Protein AF-A0A9X9IJ38-F1 (afdb_monomer)

Structure (mmCIF, N/CA/C/O backbone):
data_AF-A0A9X9IJ38-F1
#
_entry.id   AF-A0A9X9IJ38-F1
#
loop_
_atom_site.group_PDB
_atom_site.id
_atom_site.type_symbol
_atom_site.label_atom_id
_atom_site.label_alt_id
_atom_site.label_comp_id
_atom_site.label_asym_id
_atom_site.label_entity_id
_atom_site.label_seq_id
_atom_site.pdbx_PDB_ins_code
_atom_site.Cartn_x
_atom_site.Cartn_y
_atom_site.Cartn_z
_atom_site.occupancy
_atom_site.B_iso_or_equiv
_atom_site.auth_seq_id
_atom_site.auth_comp_id
_atom_site.auth_asym_id
_atom_site.auth_atom_id
_atom_site.pdbx_PDB_model_num
ATOM 1 N N . MET A 1 1 ? 18.593 -27.542 -58.862 1.00 43.62 1 MET A N 1
ATOM 2 C CA . MET A 1 1 ? 19.108 -26.264 -58.317 1.00 43.62 1 MET A CA 1
ATOM 3 C C . MET A 1 1 ? 18.393 -25.939 -57.006 1.00 43.62 1 MET A C 1
ATOM 5 O O . MET A 1 1 ? 17.192 -26.150 -56.920 1.00 43.62 1 MET A O 1
ATOM 9 N N . LYS A 1 2 ? 19.149 -25.471 -55.996 1.00 46.31 2 LYS A N 1
ATOM 10 C CA . LYS A 1 2 ? 18.696 -24.801 -54.749 1.00 46.31 2 LYS A CA 1
ATOM 11 C C . LYS A 1 2 ? 17.760 -23.615 -55.114 1.00 46.31 2 LYS A C 1
ATOM 13 O O . LYS A 1 2 ? 17.929 -23.075 -56.199 1.00 46.31 2 LYS A O 1
ATOM 18 N N . ARG A 1 3 ? 16.807 -23.131 -54.300 1.00 47.41 3 ARG A N 1
ATOM 19 C CA . ARG A 1 3 ? 16.988 -22.444 -53.001 1.00 47.41 3 ARG A CA 1
ATOM 20 C C . ARG A 1 3 ? 15.684 -22.396 -52.179 1.00 47.41 3 ARG A C 1
ATOM 22 O O . ARG A 1 3 ? 14.605 -22.177 -52.713 1.00 47.41 3 ARG A O 1
ATOM 29 N N . LYS A 1 4 ? 15.861 -22.522 -50.859 1.00 49.88 4 LYS A N 1
ATOM 30 C CA . LYS A 1 4 ? 14.948 -22.094 -49.790 1.00 49.88 4 LYS A CA 1
ATOM 31 C C . LYS A 1 4 ? 14.824 -20.562 -49.754 1.00 49.88 4 LYS A C 1
ATOM 33 O O . LYS A 1 4 ? 15.845 -19.886 -49.851 1.00 49.88 4 LYS A O 1
ATOM 38 N N . SER A 1 5 ? 13.633 -20.059 -49.446 1.00 47.34 5 SER A N 1
ATOM 39 C CA . SER A 1 5 ? 13.375 -18.843 -48.651 1.00 47.34 5 SER A CA 1
ATOM 40 C C . SER A 1 5 ? 11.877 -18.837 -48.341 1.00 47.34 5 SER A C 1
ATOM 42 O O . SER A 1 5 ? 11.085 -19.086 -49.234 1.00 47.34 5 SER A O 1
ATOM 44 N N . GLY A 1 6 ? 11.374 -18.601 -47.144 1.00 46.59 6 GLY A N 1
ATOM 45 C CA . GLY A 1 6 ? 11.958 -18.008 -45.958 1.00 46.59 6 GLY A CA 1
ATOM 46 C C . GLY A 1 6 ? 10.759 -17.539 -45.143 1.00 46.59 6 GLY A C 1
ATOM 47 O O . GLY A 1 6 ? 10.077 -16.595 -45.512 1.00 46.59 6 GLY A O 1
ATOM 48 N N . HIS A 1 7 ? 10.463 -18.300 -44.102 1.00 44.72 7 HIS A N 1
ATOM 49 C CA . HIS A 1 7 ? 9.429 -18.086 -43.103 1.00 44.72 7 HIS A CA 1
ATOM 50 C C . HIS A 1 7 ? 9.624 -16.745 -42.375 1.00 44.72 7 HIS A C 1
ATOM 52 O O . HIS A 1 7 ? 10.761 -16.432 -42.023 1.00 44.72 7 HIS A O 1
ATOM 58 N N . SER A 1 8 ? 8.541 -16.016 -42.071 1.00 43.97 8 SER A N 1
ATOM 59 C CA . SER A 1 8 ? 8.234 -15.491 -40.720 1.00 43.97 8 SER A CA 1
ATOM 60 C C . SER A 1 8 ? 7.062 -14.505 -40.757 1.00 43.97 8 SER A C 1
ATOM 62 O O . SER A 1 8 ? 7.259 -13.295 -40.719 1.00 43.97 8 SER A O 1
ATOM 64 N N . ASN A 1 9 ? 5.8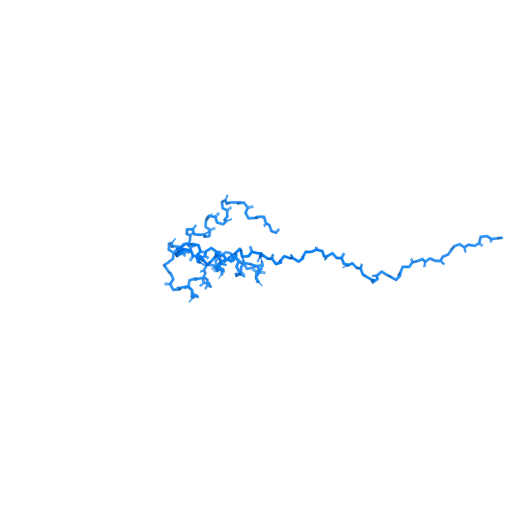32 -15.024 -40.743 1.00 45.09 9 ASN A N 1
ATOM 65 C CA . ASN A 1 9 ? 4.699 -14.252 -40.238 1.00 45.09 9 ASN A CA 1
ATOM 66 C C . ASN A 1 9 ? 4.670 -14.477 -38.721 1.00 45.09 9 ASN A C 1
ATOM 68 O O . ASN A 1 9 ? 4.074 -15.431 -38.224 1.00 45.09 9 ASN A O 1
ATOM 72 N N . ARG A 1 10 ? 5.449 -13.682 -37.981 1.00 48.25 10 ARG A N 1
ATOM 73 C CA . ARG A 1 10 ? 5.596 -13.813 -36.525 1.00 48.25 10 ARG A CA 1
ATOM 74 C C . ARG A 1 10 ? 4.468 -13.049 -35.823 1.00 48.25 10 ARG A C 1
ATO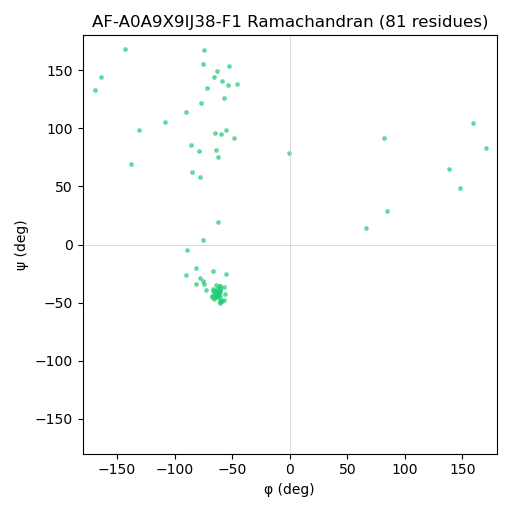M 76 O O . ARG A 1 10 ? 4.720 -12.121 -35.066 1.00 48.25 10 ARG A O 1
ATOM 83 N N . SER A 1 11 ? 3.234 -13.480 -36.066 1.00 51.03 11 SER A N 1
ATOM 84 C CA . SER A 1 11 ? 2.051 -13.070 -35.309 1.00 51.03 11 SER A CA 1
ATOM 85 C C . SER A 1 11 ? 1.605 -14.248 -34.459 1.00 51.03 11 SER A C 1
ATOM 87 O O . SER A 1 11 ? 1.097 -15.223 -34.996 1.00 51.03 11 SER A O 1
ATOM 89 N N . ALA A 1 12 ? 1.875 -14.144 -33.155 1.00 53.66 12 ALA A N 1
ATOM 90 C CA . ALA A 1 12 ? 1.334 -14.920 -32.029 1.00 53.66 12 ALA A CA 1
ATOM 91 C C . ALA A 1 12 ? 2.445 -15.259 -31.026 1.00 53.66 12 ALA A C 1
ATOM 93 O O . ALA A 1 12 ? 2.757 -16.421 -30.769 1.00 53.66 12 ALA A O 1
ATOM 94 N N . ARG A 1 13 ? 3.024 -14.240 -30.378 1.00 46.16 13 ARG A N 1
ATOM 95 C CA . ARG A 1 13 ? 3.550 -14.461 -29.027 1.00 46.16 13 ARG A CA 1
ATOM 96 C C . ARG A 1 13 ? 2.367 -14.427 -28.066 1.00 46.16 13 ARG A C 1
ATOM 98 O O . ARG A 1 13 ? 2.106 -13.432 -27.410 1.00 46.16 13 ARG A O 1
ATOM 105 N N . ARG A 1 14 ? 1.665 -15.560 -28.001 1.00 52.47 14 ARG A N 1
ATOM 106 C CA . ARG A 1 14 ? 0.971 -15.983 -26.786 1.00 52.47 14 A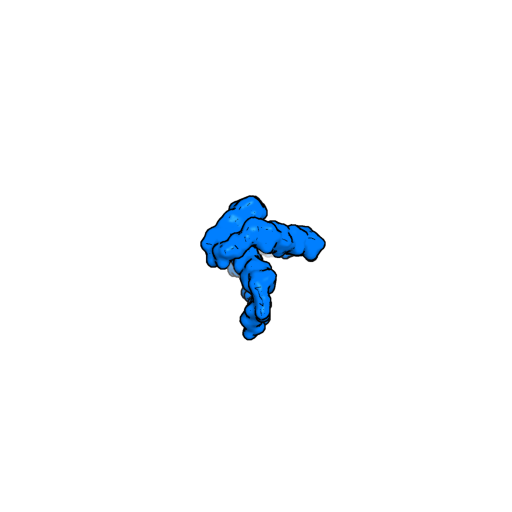RG A CA 1
ATOM 107 C C . ARG A 1 14 ? 2.064 -16.253 -25.748 1.00 52.47 14 ARG A C 1
ATOM 109 O O . ARG A 1 14 ? 2.724 -17.286 -25.785 1.00 52.47 14 ARG A O 1
ATOM 116 N N . ARG A 1 15 ? 2.330 -15.263 -24.906 1.00 51.00 15 ARG A N 1
ATOM 117 C CA . ARG A 1 15 ? 2.996 -15.397 -23.607 1.00 51.00 15 ARG A CA 1
ATOM 118 C C . ARG A 1 15 ? 2.069 -14.615 -22.680 1.00 51.00 15 ARG A C 1
ATOM 120 O O . ARG A 1 15 ? 1.969 -13.411 -22.831 1.00 51.00 15 ARG A O 1
ATOM 127 N N . GLY A 1 16 ? 1.176 -15.269 -21.950 1.00 50.16 16 GLY A N 1
ATOM 128 C CA . GLY A 1 16 ? 1.547 -16.262 -20.950 1.00 50.16 16 GLY A CA 1
ATOM 129 C C . GLY A 1 16 ? 1.903 -15.462 -19.708 1.00 50.16 16 GLY A C 1
ATOM 130 O O . GLY A 1 16 ? 3.020 -14.971 -19.607 1.00 50.16 16 GLY A O 1
ATOM 131 N N . GLY A 1 17 ? 0.902 -15.258 -18.863 1.00 44.31 17 GLY A N 1
ATOM 132 C CA . GLY A 1 17 ? 0.955 -14.348 -17.729 1.00 44.31 17 GLY A CA 1
ATOM 133 C C . GLY A 1 17 ? -0.419 -13.755 -17.488 1.00 44.31 17 GLY A C 1
ATOM 134 O O . GLY A 1 17 ? -0.557 -12.545 -17.380 1.00 44.31 17 GLY A O 1
ATOM 135 N N . ASP A 1 18 ? -1.432 -14.619 -17.459 1.00 45.78 18 ASP A N 1
ATOM 136 C CA . ASP A 1 18 ? -2.676 -14.342 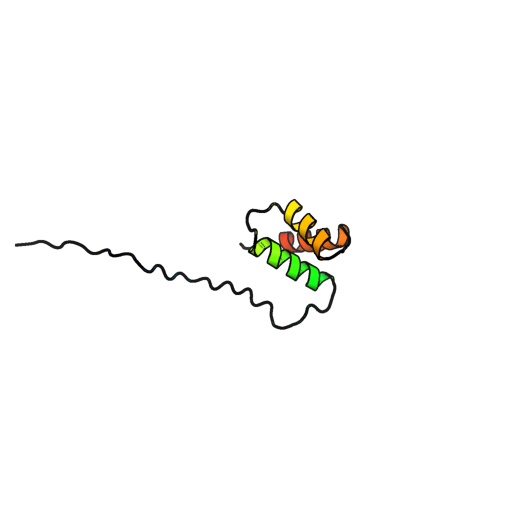-16.758 1.00 45.78 18 ASP A CA 1
ATOM 137 C C . ASP A 1 18 ? -2.289 -14.202 -15.278 1.00 45.78 18 ASP A C 1
ATOM 139 O O . ASP A 1 18 ? -2.410 -15.130 -14.483 1.00 45.78 18 ASP A O 1
ATOM 143 N N . ARG A 1 19 ? -1.680 -13.067 -14.914 1.00 46.53 19 ARG A N 1
ATOM 144 C CA . ARG A 1 19 ? -1.519 -12.655 -13.524 1.00 46.53 19 ARG A CA 1
ATOM 145 C C . ARG A 1 19 ? -2.869 -12.106 -13.082 1.00 46.53 19 ARG A C 1
ATOM 147 O O . ARG A 1 19 ? -2.999 -10.966 -12.659 1.00 46.53 19 ARG A O 1
ATOM 154 N N . HIS A 1 20 ? -3.893 -12.947 -13.186 1.00 44.34 20 HIS A N 1
ATOM 155 C CA . HIS A 1 20 ? -4.938 -12.931 -12.193 1.00 44.34 20 HIS A CA 1
ATOM 156 C C . HIS A 1 20 ? -4.211 -13.245 -10.889 1.00 44.34 20 HIS A C 1
ATOM 158 O O . HIS A 1 20 ? -3.935 -14.405 -10.579 1.00 44.34 20 HIS A O 1
ATOM 164 N N . VAL A 1 21 ? -3.833 -12.195 -10.158 1.00 53.00 21 VAL A N 1
ATOM 165 C CA . VAL A 1 21 ? -3.600 -12.304 -8.727 1.00 53.00 21 VAL A CA 1
ATOM 166 C C . VAL A 1 21 ? -4.901 -12.881 -8.203 1.00 53.00 21 VAL A C 1
ATOM 168 O O . VAL A 1 21 ? -5.925 -12.204 -8.110 1.00 53.00 21 VAL A O 1
ATOM 171 N N . LEU A 1 22 ? -4.896 -14.197 -7.997 1.00 49.06 22 LEU A N 1
ATOM 172 C CA . LEU A 1 22 ? -5.905 -14.894 -7.235 1.00 49.06 22 LEU A CA 1
ATOM 173 C C . LEU A 1 22 ? -5.755 -14.341 -5.822 1.00 49.06 22 LEU A C 1
ATOM 175 O O . LEU A 1 22 ? -5.107 -14.937 -4.967 1.00 49.06 22 LEU A O 1
ATOM 179 N N . LEU A 1 23 ? -6.355 -13.172 -5.602 1.00 55.09 23 LEU A N 1
ATOM 180 C CA . LEU A 1 23 ? -6.979 -12.817 -4.348 1.00 55.09 23 LEU A CA 1
ATOM 181 C C . LEU A 1 23 ? -7.851 -14.016 -4.013 1.00 55.09 23 LEU A C 1
ATOM 183 O O . LEU A 1 23 ? -8.964 -14.163 -4.523 1.00 55.09 23 LEU A O 1
ATOM 187 N N . GLY A 1 24 ? -7.264 -14.950 -3.260 1.00 52.62 24 GLY A N 1
ATOM 188 C CA . GLY A 1 24 ? -7.965 -16.103 -2.739 1.00 52.62 24 GLY A CA 1
ATOM 189 C C . GLY A 1 24 ? -9.274 -15.589 -2.170 1.00 52.62 24 GLY A C 1
ATOM 190 O O . GLY A 1 24 ? -9.301 -14.520 -1.566 1.00 52.62 24 GLY A O 1
ATOM 191 N N . SER A 1 25 ? -10.364 -16.309 -2.418 1.00 57.91 25 SER A N 1
ATOM 192 C CA . SER A 1 25 ? -11.756 -15.899 -2.176 1.00 57.91 25 SER A CA 1
ATOM 193 C C . SER A 1 25 ? -12.107 -15.634 -0.701 1.00 57.91 25 SER A C 1
ATOM 195 O O . SER A 1 25 ? -13.270 -15.670 -0.305 1.00 57.91 25 SER A O 1
ATOM 197 N N . ARG A 1 26 ? -11.098 -15.415 0.137 1.00 62.38 26 ARG A N 1
ATOM 198 C CA . ARG A 1 26 ? -11.180 -15.054 1.529 1.00 62.38 26 ARG A CA 1
ATOM 199 C C . ARG A 1 26 ? -11.197 -13.536 1.626 1.00 62.38 26 ARG A C 1
ATOM 201 O O . ARG A 1 26 ? -10.218 -12.864 1.316 1.00 62.38 26 ARG A O 1
ATOM 208 N N . SER A 1 27 ? -12.325 -13.009 2.082 1.00 69.81 27 SER A N 1
ATOM 209 C CA . SER A 1 27 ? -12.387 -11.622 2.517 1.00 69.81 27 SER A CA 1
ATOM 210 C C . SER A 1 27 ? -11.299 -11.378 3.567 1.00 69.81 27 SER A C 1
ATOM 212 O O . SER A 1 27 ? -11.133 -12.220 4.457 1.00 69.81 27 SER A O 1
ATOM 214 N N . PRO A 1 28 ? -10.580 -10.250 3.488 1.00 75.69 28 PRO A N 1
ATOM 215 C CA . PRO A 1 28 ? -9.580 -9.901 4.484 1.00 75.69 28 PRO A CA 1
ATOM 216 C C . PRO A 1 28 ? -10.230 -9.848 5.872 1.00 75.69 28 PRO A C 1
ATOM 218 O O . PRO A 1 28 ? -11.253 -9.188 6.075 1.00 75.69 28 PRO A O 1
ATOM 221 N N . ALA A 1 29 ? -9.656 -10.591 6.812 1.00 79.38 29 ALA A N 1
ATOM 222 C CA . ALA A 1 29 ? -10.201 -10.819 8.144 1.00 79.38 29 ALA A CA 1
ATOM 223 C C . ALA A 1 29 ? -9.898 -9.664 9.109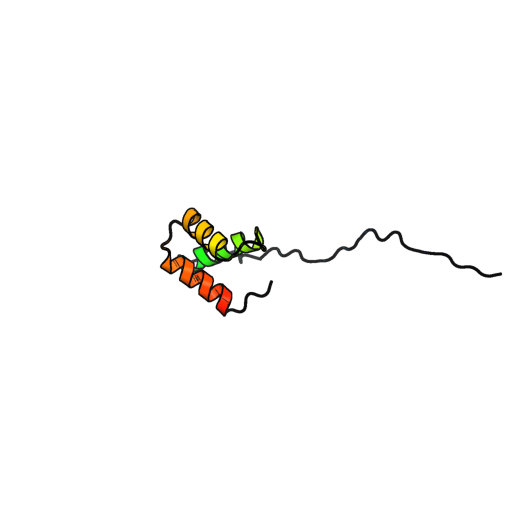 1.00 79.38 29 ALA A C 1
ATOM 225 O O . ALA A 1 29 ? -10.571 -9.511 10.128 1.00 79.38 29 ALA A O 1
ATOM 226 N N . ASN A 1 30 ? -8.890 -8.847 8.799 1.00 88.00 30 ASN A N 1
ATOM 227 C CA . ASN A 1 30 ? -8.468 -7.712 9.612 1.00 88.00 30 ASN A CA 1
ATOM 228 C C . ASN A 1 30 ? -8.026 -6.523 8.739 1.00 88.00 30 ASN A C 1
ATOM 230 O O . ASN A 1 30 ? -7.870 -6.629 7.524 1.00 88.00 30 ASN A O 1
ATOM 234 N N . GLU A 1 31 ? -7.853 -5.362 9.370 1.00 89.44 31 GLU A N 1
ATOM 235 C CA . GLU A 1 31 ? -7.470 -4.113 8.698 1.00 89.44 31 GLU A CA 1
ATOM 236 C C . GLU A 1 31 ? -6.117 -4.205 7.978 1.00 89.44 31 GLU A C 1
ATOM 238 O O . GLU A 1 31 ? -5.968 -3.638 6.899 1.00 89.44 31 GLU A O 1
ATOM 243 N N . HIS A 1 32 ? -5.158 -4.947 8.532 1.00 90.81 32 HIS A N 1
ATOM 244 C CA . HIS A 1 32 ? -3.839 -5.114 7.929 1.00 90.81 32 HIS A 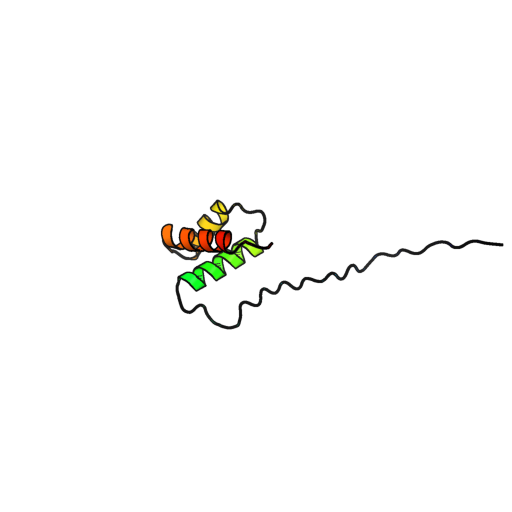CA 1
ATOM 245 C C . HIS A 1 32 ? -3.930 -5.882 6.603 1.00 90.81 32 HIS A C 1
ATOM 247 O O . HIS A 1 32 ? -3.429 -5.410 5.588 1.00 90.81 32 HIS A O 1
ATOM 253 N N . GLU A 1 33 ? -4.669 -6.994 6.568 1.00 90.31 33 GLU A N 1
ATOM 254 C CA . GLU A 1 33 ? -4.937 -7.745 5.334 1.00 90.31 33 GLU A CA 1
ATOM 255 C C . GLU A 1 33 ? -5.689 -6.890 4.302 1.00 90.31 33 GLU A C 1
ATOM 257 O O . GLU A 1 33 ? -5.389 -6.946 3.111 1.00 90.31 33 GLU A O 1
ATOM 262 N N . ARG A 1 34 ? -6.638 -6.046 4.740 1.00 91.25 34 ARG A N 1
ATOM 263 C CA . ARG A 1 34 ? -7.340 -5.107 3.841 1.00 91.25 34 ARG A CA 1
ATOM 264 C C . ARG A 1 34 ? -6.372 -4.129 3.187 1.00 91.25 34 ARG A C 1
ATOM 266 O O . ARG A 1 34 ? -6.474 -3.881 1.988 1.00 91.25 34 ARG A O 1
ATOM 273 N N . LEU A 1 35 ? -5.453 -3.575 3.974 1.00 94.25 35 LEU A N 1
ATOM 274 C CA . LEU A 1 35 ? -4.429 -2.657 3.489 1.00 94.25 35 LEU A CA 1
ATOM 275 C C . LEU A 1 35 ? -3.432 -3.355 2.564 1.00 94.25 35 LEU A C 1
ATOM 277 O O . LEU A 1 35 ? -3.075 -2.781 1.542 1.00 94.25 35 LEU A O 1
ATOM 281 N N . GLN A 1 36 ? -3.032 -4.589 2.871 1.00 92.56 36 GLN A N 1
ATOM 282 C CA . GLN A 1 36 ? -2.120 -5.369 2.035 1.00 92.56 36 GLN A CA 1
ATOM 283 C C . GLN A 1 36 ? -2.726 -5.652 0.659 1.00 92.56 36 GLN A C 1
ATOM 285 O O . GLN A 1 36 ? -2.071 -5.436 -0.358 1.00 92.56 36 GLN A O 1
ATOM 290 N N . VAL A 1 37 ? -4.004 -6.042 0.618 1.00 91.75 37 VAL A N 1
ATOM 291 C CA . VAL A 1 37 ? -4.751 -6.213 -0.635 1.00 91.75 37 VAL A CA 1
ATOM 292 C C . VAL A 1 37 ? -4.824 -4.905 -1.420 1.00 91.75 37 VAL A C 1
ATOM 294 O O . VAL A 1 37 ? -4.533 -4.890 -2.612 1.00 91.75 37 VAL A O 1
ATOM 297 N N . LEU A 1 38 ? -5.193 -3.803 -0.764 1.00 93.69 38 LEU A N 1
ATOM 298 C CA . LEU A 1 38 ? -5.292 -2.496 -1.412 1.00 93.69 38 LEU A CA 1
ATOM 299 C C . LEU A 1 38 ? -3.948 -2.048 -2.003 1.00 93.69 38 LEU A C 1
ATOM 301 O O . LEU A 1 38 ? -3.899 -1.623 -3.153 1.00 93.69 38 LEU A O 1
ATOM 305 N N . ILE A 1 39 ? -2.868 -2.154 -1.228 1.00 93.06 39 ILE A N 1
ATOM 306 C CA . ILE A 1 39 ? -1.515 -1.783 -1.659 1.00 93.06 39 ILE A CA 1
ATOM 307 C C . ILE A 1 39 ? -1.067 -2.658 -2.832 1.00 93.06 39 ILE A C 1
ATOM 309 O O . ILE A 1 39 ? -0.573 -2.112 -3.814 1.00 93.06 39 ILE A O 1
ATOM 313 N N . GLY A 1 40 ? -1.308 -3.973 -2.778 1.00 91.94 40 GLY A N 1
ATOM 314 C CA . GLY A 1 40 ? -1.028 -4.879 -3.895 1.00 91.94 40 GLY A CA 1
ATOM 315 C C . GLY A 1 40 ? -1.750 -4.458 -5.178 1.00 91.94 40 GLY A C 1
ATOM 316 O O . GLY A 1 40 ? -1.114 -4.296 -6.212 1.00 91.94 40 GLY A O 1
ATOM 317 N N . VAL A 1 41 ? -3.050 -4.151 -5.092 1.00 93.31 41 VAL A N 1
ATOM 318 C CA . VAL A 1 41 ? -3.841 -3.672 -6.242 1.00 93.31 41 VAL A CA 1
ATOM 319 C C . VAL A 1 41 ? -3.297 -2.359 -6.817 1.00 93.31 41 VAL A C 1
ATOM 321 O O . VAL A 1 41 ? -3.261 -2.198 -8.039 1.00 93.31 41 VAL A O 1
ATOM 324 N N . ILE A 1 42 ? -2.881 -1.412 -5.968 1.00 94.56 42 ILE A N 1
ATOM 325 C CA . ILE A 1 42 ? -2.307 -0.134 -6.421 1.00 94.56 42 ILE A CA 1
ATOM 326 C C . ILE A 1 42 ? -0.985 -0.376 -7.159 1.00 94.56 42 ILE A C 1
ATOM 328 O O . ILE A 1 42 ? -0.794 0.188 -8.233 1.00 94.56 42 ILE A O 1
ATOM 332 N N . ILE A 1 43 ? -0.106 -1.223 -6.616 1.00 91.88 43 ILE A N 1
ATOM 333 C CA . ILE A 1 43 ? 1.189 -1.550 -7.230 1.00 91.88 43 ILE A CA 1
ATOM 334 C C . ILE A 1 43 ? 0.993 -2.277 -8.563 1.00 91.88 43 ILE A C 1
ATOM 336 O O . ILE A 1 43 ? 1.597 -1.885 -9.556 1.00 91.88 43 ILE A O 1
ATOM 340 N N . ASP A 1 44 ? 0.100 -3.268 -8.622 1.00 91.19 44 ASP A N 1
ATOM 341 C CA . ASP A 1 44 ? -0.203 -3.993 -9.862 1.00 91.19 44 ASP A CA 1
ATOM 342 C C . ASP A 1 44 ? -0.764 -3.065 -10.953 1.00 91.19 44 ASP A C 1
ATOM 344 O O . ASP A 1 44 ? -0.482 -3.237 -12.140 1.00 91.19 44 ASP A O 1
ATOM 348 N N . SER A 1 45 ? -1.554 -2.062 -10.555 1.00 93.81 45 SER A N 1
ATOM 349 C CA . SER A 1 45 ? -2.136 -1.074 -11.474 1.00 93.81 45 SER A CA 1
ATOM 350 C C . SER A 1 45 ? -1.131 -0.002 -11.907 1.00 93.81 45 SER A C 1
ATOM 352 O O . SER A 1 45 ? -1.254 0.555 -13.001 1.00 93.81 45 SER A O 1
ATOM 354 N N . HIS A 1 46 ? -0.147 0.296 -11.056 1.00 93.94 46 HIS A N 1
ATOM 355 C CA . HIS A 1 46 ? 0.835 1.361 -11.237 1.00 93.94 46 HIS A CA 1
ATOM 356 C C . HIS A 1 46 ? 2.248 0.891 -10.840 1.00 93.94 46 HIS A C 1
ATOM 358 O O . HIS A 1 46 ? 2.806 1.374 -9.852 1.00 93.94 46 HIS A O 1
ATOM 364 N N . PRO A 1 47 ? 2.865 -0.023 -11.612 1.00 91.06 47 PRO A N 1
ATOM 365 C CA . PRO A 1 47 ? 4.136 -0.651 -11.236 1.00 91.06 47 PRO A CA 1
ATOM 366 C C . PRO A 1 47 ? 5.318 0.327 -11.199 1.00 91.06 47 PRO A C 1
ATOM 368 O O . PRO A 1 47 ? 6.307 0.077 -10.517 1.00 91.06 47 PRO A O 1
ATOM 371 N N . ASP A 1 48 ? 5.213 1.450 -11.915 1.00 93.94 48 ASP A N 1
ATOM 372 C CA . ASP A 1 48 ? 6.248 2.485 -11.975 1.00 93.94 48 ASP A CA 1
ATOM 373 C C . ASP A 1 48 ? 6.104 3.550 -10.872 1.00 93.94 48 ASP A C 1
ATOM 375 O O . ASP A 1 48 ? 6.938 4.455 -10.774 1.00 93.94 48 ASP A O 1
ATOM 379 N N . TRP A 1 49 ? 5.043 3.493 -10.057 1.00 94.19 49 TRP A N 1
ATOM 380 C CA . TRP A 1 49 ? 4.836 4.476 -8.996 1.00 94.19 49 TRP A CA 1
ATOM 381 C C . TRP A 1 49 ? 5.825 4.277 -7.846 1.00 94.19 49 TRP A C 1
ATOM 383 O O . TRP A 1 49 ? 6.009 3.158 -7.358 1.00 94.19 49 TRP A O 1
ATOM 393 N N . PRO A 1 50 ? 6.436 5.360 -7.335 1.00 94.44 50 PRO A N 1
ATOM 394 C CA . PRO A 1 50 ? 7.238 5.271 -6.129 1.00 94.44 50 PRO A CA 1
ATOM 395 C C . PRO A 1 50 ? 6.363 4.855 -4.937 1.00 94.44 50 PRO A C 1
ATOM 397 O O . PRO A 1 50 ? 5.198 5.245 -4.833 1.00 94.44 50 PRO A O 1
ATOM 400 N N . LEU A 1 51 ? 6.947 4.137 -3.969 1.00 90.62 51 LEU A N 1
ATOM 401 C CA . LEU A 1 51 ? 6.234 3.686 -2.759 1.00 90.62 51 LEU A CA 1
ATOM 402 C C . LEU A 1 51 ? 5.572 4.837 -1.981 1.00 90.62 51 LEU A C 1
ATOM 404 O O . LEU A 1 51 ? 4.579 4.623 -1.290 1.00 90.62 51 LEU A O 1
ATOM 408 N N . SER A 1 52 ? 6.085 6.064 -2.111 1.00 93.81 52 SER A N 1
ATOM 409 C CA . SER A 1 52 ? 5.455 7.265 -1.558 1.00 93.81 52 SER A CA 1
ATOM 410 C C . SER A 1 52 ? 4.093 7.572 -2.190 1.00 93.81 52 SER A C 1
ATOM 412 O O . SER A 1 52 ? 3.166 7.940 -1.474 1.00 93.81 52 SER A O 1
ATOM 414 N N . GLU A 1 53 ? 3.939 7.406 -3.508 1.00 97.12 53 GLU A N 1
ATOM 415 C CA . GLU A 1 53 ? 2.652 7.596 -4.197 1.00 97.12 53 GLU A CA 1
ATOM 416 C C . GLU A 1 53 ? 1.678 6.459 -3.889 1.00 97.12 53 GLU A C 1
ATOM 418 O O . GLU A 1 53 ? 0.500 6.713 -3.621 1.00 97.12 53 GLU A O 1
ATOM 423 N N . VAL A 1 54 ? 2.179 5.221 -3.825 1.00 95.50 54 VAL A N 1
ATOM 424 C CA . VAL A 1 54 ? 1.397 4.056 -3.386 1.00 95.50 54 VAL A CA 1
ATOM 425 C C . VAL A 1 54 ? 0.864 4.273 -1.969 1.00 95.50 54 VAL A C 1
ATOM 427 O O . VAL A 1 54 ? -0.334 4.127 -1.728 1.00 95.50 54 VAL A O 1
ATOM 430 N N . GLY A 1 55 ? 1.726 4.692 -1.037 1.00 95.50 55 GLY A N 1
ATOM 431 C CA . GLY A 1 55 ? 1.353 4.971 0.349 1.00 95.50 55 GLY A CA 1
ATOM 432 C C . GLY A 1 55 ? 0.342 6.105 0.484 1.00 95.50 55 GLY A C 1
ATOM 433 O O . GLY A 1 55 ? -0.659 5.948 1.181 1.00 95.50 55 GLY A O 1
ATOM 434 N N . ASN A 1 56 ? 0.543 7.218 -0.226 1.00 97.12 56 ASN A N 1
ATOM 435 C CA . ASN A 1 56 ? -0.405 8.336 -0.228 1.00 97.12 56 ASN A CA 1
ATOM 436 C C . ASN A 1 56 ? -1.779 7.920 -0.767 1.00 97.12 56 ASN A C 1
ATOM 438 O O . ASN A 1 56 ? -2.810 8.273 -0.194 1.00 97.12 56 ASN A O 1
ATOM 442 N N . THR A 1 57 ? -1.801 7.125 -1.834 1.00 96.62 57 THR A N 1
ATOM 443 C CA . THR A 1 57 ? -3.045 6.616 -2.421 1.00 96.62 57 THR A CA 1
ATOM 444 C C . THR A 1 57 ? -3.743 5.642 -1.474 1.00 96.62 57 THR A C 1
ATOM 446 O O . THR A 1 57 ? -4.943 5.766 -1.235 1.00 96.62 57 THR A O 1
ATOM 449 N N . ALA A 1 58 ? -2.997 4.721 -0.858 1.00 95.25 58 ALA A N 1
ATOM 450 C CA . ALA A 1 58 ? -3.537 3.800 0.135 1.00 95.25 58 ALA A CA 1
ATOM 451 C C . ALA A 1 58 ? -4.119 4.541 1.350 1.00 95.25 58 ALA A C 1
ATOM 453 O O . ALA A 1 58 ? -5.186 4.161 1.831 1.00 95.25 58 ALA A O 1
ATOM 454 N N . LEU A 1 59 ? -3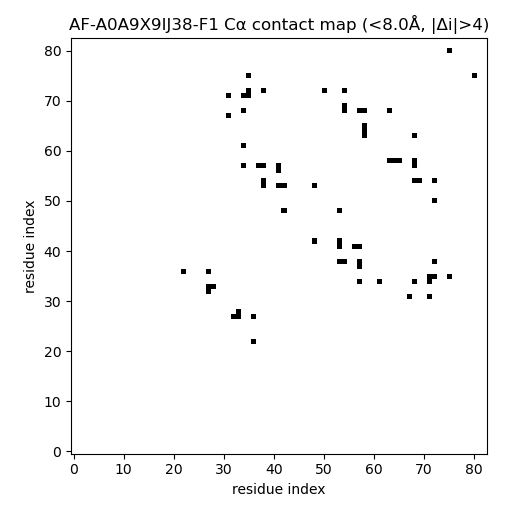.480 5.621 1.815 1.00 96.19 59 LEU A N 1
ATOM 455 C CA . LEU A 1 59 ? -4.003 6.475 2.889 1.00 96.19 59 LEU A CA 1
ATOM 456 C C . LEU A 1 59 ? -5.342 7.113 2.514 1.00 96.19 59 LEU A C 1
ATOM 458 O O . LEU A 1 59 ? -6.301 7.015 3.279 1.00 96.19 59 LEU A O 1
ATOM 462 N N . LEU A 1 60 ? -5.421 7.717 1.325 1.00 96.31 60 LEU A N 1
ATOM 463 C CA . LEU A 1 60 ? -6.639 8.364 0.832 1.00 96.31 60 LEU A CA 1
ATOM 464 C C . LEU A 1 60 ? -7.800 7.374 0.671 1.00 96.31 60 LEU A C 1
ATOM 466 O O . LEU A 1 60 ? -8.934 7.702 1.011 1.00 96.31 60 LEU A O 1
ATOM 470 N N . LEU A 1 61 ? -7.524 6.170 0.164 1.00 94.31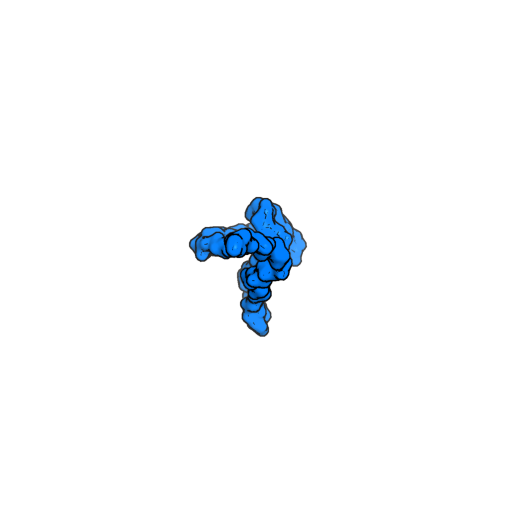 61 LEU A N 1
ATOM 471 C CA . LEU A 1 61 ? -8.554 5.169 -0.127 1.00 94.31 61 LEU A CA 1
ATOM 472 C C . LEU A 1 61 ? -9.005 4.380 1.107 1.00 94.31 61 LEU A C 1
ATOM 474 O O . LEU A 1 61 ? -10.167 3.988 1.189 1.00 94.31 61 LEU A O 1
ATOM 478 N N . SER A 1 62 ? -8.104 4.121 2.055 1.00 93.44 62 SER A N 1
ATOM 479 C CA . SER A 1 62 ? -8.424 3.328 3.249 1.00 93.44 62 SER A CA 1
ATOM 480 C C . SER A 1 62 ? -8.926 4.159 4.429 1.00 93.44 62 SER A C 1
ATOM 482 O O . SER A 1 62 ? -9.623 3.619 5.286 1.00 93.44 62 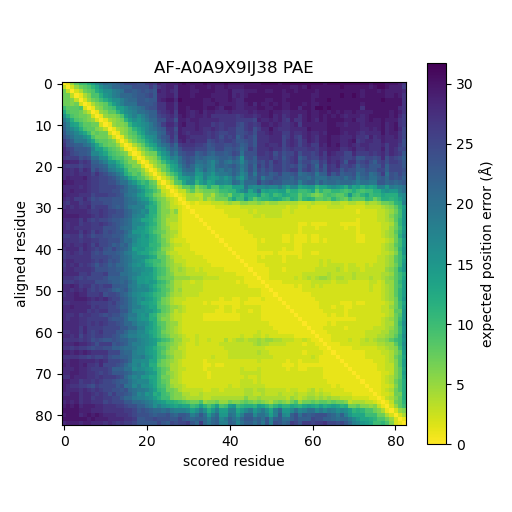SER A O 1
ATOM 484 N N . GLY A 1 63 ? -8.548 5.441 4.513 1.00 92.69 63 GLY A N 1
ATOM 485 C CA . GLY A 1 63 ? -8.748 6.258 5.713 1.00 92.69 63 GLY A CA 1
ATOM 486 C C . GLY A 1 63 ? -7.929 5.789 6.925 1.00 92.69 63 GLY A C 1
ATOM 487 O O . GLY A 1 63 ? -8.222 6.193 8.051 1.00 92.69 63 GLY A O 1
ATOM 488 N N . ALA A 1 64 ? -6.933 4.917 6.724 1.00 94.12 64 ALA A N 1
ATOM 489 C CA . ALA A 1 64 ? -6.066 4.415 7.785 1.00 94.12 64 ALA A CA 1
ATOM 490 C C . ALA A 1 64 ? -5.042 5.467 8.246 1.00 94.12 64 ALA A C 1
ATOM 492 O O . ALA A 1 64 ? -4.822 6.489 7.595 1.00 94.12 64 ALA A O 1
ATOM 493 N N . THR A 1 65 ? -4.378 5.204 9.377 1.00 95.62 65 THR A N 1
ATOM 494 C CA . THR A 1 65 ? -3.271 6.056 9.829 1.00 95.62 65 THR A CA 1
ATOM 495 C C . THR A 1 65 ? -2.012 5.801 9.009 1.00 95.62 65 THR A C 1
ATOM 497 O O . THR A 1 65 ? -1.796 4.709 8.471 1.00 95.62 65 THR A O 1
ATOM 500 N N . ILE A 1 66 ? -1.140 6.809 8.969 1.00 94.12 66 ILE A N 1
ATOM 501 C CA . ILE A 1 66 ? 0.159 6.711 8.304 1.00 94.12 66 ILE A CA 1
ATOM 502 C C . ILE A 1 66 ? 1.006 5.558 8.849 1.00 94.12 66 ILE A C 1
ATOM 504 O O . ILE A 1 66 ? 1.657 4.875 8.063 1.00 94.12 66 ILE A O 1
ATOM 508 N N . GLU A 1 67 ? 0.951 5.270 10.156 1.00 95.56 67 GLU A N 1
ATOM 509 C CA . GLU A 1 67 ? 1.740 4.177 10.734 1.00 95.56 67 GLU A CA 1
ATOM 510 C C . GLU A 1 67 ? 1.281 2.808 10.230 1.00 95.56 67 GLU A C 1
ATOM 512 O O . GLU A 1 67 ? 2.118 1.945 9.966 1.00 95.56 67 GLU A O 1
ATOM 517 N N . LYS A 1 68 ? -0.033 2.610 10.059 1.00 94.31 68 LYS A N 1
ATOM 518 C CA . LYS A 1 68 ? -0.586 1.342 9.565 1.00 94.31 68 LYS A CA 1
ATOM 519 C C . LYS A 1 68 ? -0.208 1.099 8.110 1.00 94.31 68 LYS A C 1
ATOM 521 O O . LYS A 1 68 ? 0.237 0.006 7.774 1.00 94.31 68 LYS A O 1
ATOM 526 N N . VAL A 1 69 ? -0.333 2.120 7.262 1.00 95.00 69 VAL A N 1
ATOM 527 C CA . VAL A 1 69 ? 0.065 2.024 5.848 1.00 95.00 69 VAL A CA 1
ATOM 528 C C . VAL A 1 69 ? 1.574 1.804 5.724 1.00 95.00 69 VAL A C 1
ATOM 530 O O . VAL A 1 69 ? 2.009 0.932 4.975 1.00 95.00 69 VAL A O 1
ATOM 533 N N . ALA A 1 70 ? 2.380 2.531 6.503 1.00 93.56 70 ALA A N 1
ATOM 534 C CA . ALA A 1 70 ? 3.830 2.366 6.509 1.00 93.56 70 ALA A CA 1
ATOM 535 C C . ALA A 1 70 ? 4.268 0.977 7.001 1.00 93.56 70 ALA A C 1
ATOM 537 O O . ALA A 1 70 ? 5.251 0.439 6.495 1.00 93.56 70 ALA A O 1
ATOM 538 N N . ALA A 1 71 ? 3.556 0.382 7.965 1.00 93.38 71 ALA A N 1
ATOM 539 C CA . ALA A 1 71 ? 3.818 -0.985 8.406 1.00 93.38 71 ALA A CA 1
ATOM 540 C C . ALA A 1 71 ? 3.636 -1.985 7.259 1.00 93.38 71 ALA A C 1
ATOM 542 O O . ALA A 1 71 ? 4.568 -2.720 6.959 1.00 93.38 71 ALA A O 1
ATOM 543 N N . VAL A 1 72 ? 2.508 -1.920 6.548 1.00 92.25 72 VAL A N 1
ATOM 544 C CA . VAL A 1 72 ? 2.227 -2.827 5.424 1.00 92.25 72 VAL A CA 1
ATOM 545 C C . VAL A 1 72 ? 3.210 -2.627 4.267 1.00 92.25 72 VAL A C 1
ATOM 547 O O . VAL A 1 72 ? 3.677 -3.599 3.685 1.00 92.25 72 VAL A O 1
ATOM 550 N N . LEU A 1 73 ? 3.577 -1.381 3.942 1.00 91.31 73 LEU A N 1
ATOM 551 C CA . LEU A 1 73 ? 4.588 -1.106 2.911 1.00 91.31 73 LEU A CA 1
ATOM 552 C C . LEU A 1 73 ? 5.968 -1.654 3.287 1.00 91.31 73 LEU A C 1
ATOM 554 O O . LEU A 1 73 ? 6.692 -2.149 2.427 1.00 91.31 73 LEU A O 1
ATOM 558 N N . ARG A 1 74 ? 6.345 -1.575 4.565 1.00 91.38 74 ARG A N 1
ATOM 559 C CA . ARG A 1 74 ? 7.591 -2.170 5.056 1.00 91.38 74 ARG A CA 1
ATOM 560 C C . ARG A 1 74 ? 7.554 -3.689 4.948 1.00 91.38 74 ARG A C 1
ATOM 562 O O . ARG A 1 74 ? 8.557 -4.260 4.528 1.00 91.38 74 ARG A O 1
ATOM 569 N N . ASP A 1 75 ? 6.436 -4.315 5.295 1.00 89.31 75 ASP A N 1
ATOM 570 C CA . ASP A 1 75 ? 6.273 -5.767 5.197 1.00 89.31 75 ASP A CA 1
ATOM 571 C C . ASP A 1 75 ? 6.349 -6.207 3.725 1.00 89.31 75 ASP A C 1
ATOM 573 O O . ASP A 1 75 ? 7.122 -7.098 3.390 1.00 89.31 75 ASP A O 1
ATOM 577 N N . TYR A 1 76 ? 5.696 -5.468 2.820 1.00 84.38 76 TYR A N 1
ATOM 578 C CA . TYR A 1 76 ? 5.773 -5.678 1.369 1.00 84.38 76 TYR A CA 1
ATOM 579 C C . TYR A 1 76 ? 7.213 -5.638 0.821 1.00 84.38 76 TYR A C 1
ATOM 581 O O . TYR A 1 76 ? 7.597 -6.467 -0.002 1.00 84.38 76 TYR A O 1
ATOM 589 N N . VAL A 1 77 ? 8.034 -4.687 1.282 1.00 83.81 77 VAL A N 1
ATOM 590 C CA . VAL A 1 77 ? 9.450 -4.588 0.878 1.00 83.81 77 VAL A CA 1
ATOM 591 C C . VAL A 1 77 ? 10.304 -5.676 1.542 1.00 83.81 77 VAL A C 1
ATOM 593 O O . VAL A 1 77 ? 11.258 -6.162 0.937 1.00 83.81 77 VAL A O 1
ATOM 596 N N . SER A 1 78 ? 9.972 -6.061 2.775 1.00 80.94 78 SER A N 1
ATOM 597 C CA . SER A 1 78 ? 10.741 -7.031 3.568 1.00 80.94 78 SER A CA 1
ATOM 598 C C . SER A 1 78 ? 10.529 -8.475 3.106 1.00 80.94 78 SER A C 1
ATOM 600 O O . SER A 1 78 ? 11.476 -9.256 3.146 1.00 80.94 78 SER A O 1
ATOM 602 N N . ASP A 1 79 ? 9.340 -8.804 2.594 1.00 71.44 79 ASP A N 1
ATOM 603 C CA . ASP A 1 79 ? 9.015 -10.115 2.009 1.00 71.44 79 ASP A CA 1
ATOM 604 C C . ASP A 1 79 ? 9.617 -10.326 0.605 1.00 71.44 79 ASP A C 1
ATOM 606 O O . ASP A 1 79 ? 9.420 -11.367 -0.019 1.00 71.44 79 ASP A O 1
ATOM 610 N N . GLY A 1 80 ? 10.417 -9.370 0.119 1.00 59.91 80 GLY A N 1
ATOM 611 C CA . GLY A 1 80 ? 11.248 -9.548 -1.066 1.00 59.91 80 GLY A CA 1
ATOM 612 C C . GLY A 1 80 ? 10.543 -9.284 -2.390 1.00 59.91 80 GLY A C 1
ATOM 613 O O . GLY A 1 80 ? 10.963 -9.883 -3.372 1.00 59.91 80 GLY A O 1
ATOM 614 N N . GLY A 1 81 ? 9.528 -8.403 -2.404 1.00 56.41 81 GLY A N 1
ATOM 615 C CA . GLY A 1 81 ? 8.795 -7.903 -3.578 1.00 56.41 81 GLY A CA 1
ATOM 616 C C . GLY A 1 81 ? 9.271 -8.444 -4.928 1.00 56.41 81 GLY A C 1
ATOM 617 O O . GLY A 1 81 ? 10.016 -7.764 -5.632 1.00 56.41 81 GLY A O 1
ATOM 618 N N . GLU A 1 82 ? 8.878 -9.675 -5.273 1.00 42.44 82 GLU A N 1
ATOM 619 C CA . GLU A 1 82 ? 9.165 -10.219 -6.597 1.00 42.44 82 GLU A CA 1
ATOM 620 C C . GLU A 1 82 ? 8.181 -9.589 -7.599 1.00 42.44 82 GLU A C 1
ATOM 622 O O . GLU A 1 82 ? 6.967 -9.697 -7.399 1.00 42.44 82 GLU A O 1
ATOM 627 N N . PRO A 1 83 ? 8.686 -8.903 -8.642 1.00 51.78 83 PRO A N 1
ATOM 628 C CA . PRO A 1 83 ? 7.875 -8.192 -9.623 1.00 51.78 83 PRO A CA 1
ATOM 629 C C . PRO A 1 83 ? 7.196 -9.084 -10.664 1.00 51.78 83 PRO A C 1
ATOM 631 O O . PRO A 1 83 ? 7.516 -10.277 -10.874 1.00 51.78 83 PRO A O 1
#

Secondary structure (DSSP, 8-state):
------------------------S---SSHHHHHHHHHHHHHHH-TTS-HHHHHHHHHHHH---HHHHHHHHHHHHHTT---

Radius of gyration: 20.72 Å; Cα contacts (8 Å, |Δi|>4): 36; chains: 1; bounding box: 32×35×69 Å

Solvent-accessible surface area (backbone atoms only — not comparable to full-atom values): 5529 Å² total; per-residue (Å²): 133,89,83,91,85,81,90,77,85,86,79,77,84,84,69,88,75,85,74,68,75,74,71,60,95,64,74,62,89,46,71,66,50,46,47,46,52,51,47,49,53,48,40,75,76,38,76,84,57,54,68,69,57,51,48,54,50,45,37,72,74,65,71,54,56,71,69,61,53,49,50,48,54,49,48,50,60,70,76,56,66,78,132

Nearest PDB structures (foldseek):
  5zjt-assembly1_B  TM=5.747E-01  e=2.735E+00  Drosophila melanogaster
  9fia-assembly1_BK  TM=4.381E-01  e=1.188E+00  Toxoplasma gondii
  1iqp-assembly1_C  TM=4.472E-01  e=4.405E+00  Pyrococcus furiosus

pLDDT: mean 76.25, std 20.79, range [42.44, 97.12]

Foldseek 3Di:
DDDDDDDDPPPDPPDDCPPPVCPPPDDDPDPLSVLLVQLVVLCVVPVPDDVVVSLVVSCVVSVDDSVSNVVSSVVCVVVPPDD

Mean predicted aligned error: 13.6 Å

Sequence (83 aa):
MKRKSGHSNRSARRRGGDRHVLLGSRSPANEHERLQVLIGVIIDSHPDWPLSEVGNTALLLSGATIEKVAAVLRDYVSDGGEP

Organism: NCBI:txid487862